Protein AF-W1V6K5-F1 (afdb_monomer)

Sequence (149 aa):
IYSTGGTLKAITEAGIPAKSVESLTDFPEMMDGRVKTLHPKVHGGILAIRDNAEHQQAMAEHGIEPIDLVVVNLYPFRETIAKPNVSLEEAIENIDIGGPTMVRSAAKNHAFVGIVVNPNHYDEIITMLKDQGELTKEYRFGLAKEALR

Solvent-accessible surface area (backbone atoms only — not comparable to full-atom values): 8595 Å² total; per-residue (Å²): 99,72,32,55,72,71,62,34,48,56,42,44,75,71,71,42,83,65,42,51,42,41,78,69,60,79,46,79,76,44,80,93,54,67,54,60,63,75,40,65,48,52,51,46,14,32,54,53,50,84,90,36,66,70,44,48,49,54,27,62,77,68,73,34,58,82,43,56,70,47,80,54,70,76,76,62,51,72,59,54,67,64,42,87,90,63,47,73,65,60,48,58,74,57,61,74,57,45,59,59,51,50,49,52,40,20,33,73,26,17,89,69,11,35,32,42,59,54,78,86,49,49,69,59,50,54,48,36,38,72,77,68,69,45,79,53,61,69,55,18,44,53,34,21,55,60,69,72,110

Organism: NCBI:txid1403949

Radius of gyration: 16.53 Å; Cα contacts (8 Å, |Δi|>4): 189; chains: 1; bounding box: 45×32×48 Å

Nearest PDB structures (foldseek):
  7mgq-assembly2_C  TM=9.816E-01  e=3.456E-16  Cryptococcus neoformans
  7mgq-assembly1_B  TM=9.740E-01  e=2.561E-16  Cryptococcus neoformans
  5uy8-assembly1_B  TM=9.676E-01  e=6.295E-16  Homo sapiens
  7mgq-assembly1_A  TM=9.756E-01  e=1.373E-15  Cryptococcus neoformans
  1pl0-assembly2_C  TM=9.595E-01  e=6.147E-15  Homo sapiens

Secondary structure (DSSP, 8-state):
-EE-HHHHHHHHHTT---EEHHHHHT----TTTTTTT-SHHHHHHHH--TT-HHHHHHHHHTTPPP--EEE-PPP-HHHHHHSTT--HHHHHHT--SHHHHHHHHHHHTTTT-EEE--GGGHHHHHHHHHHHSS--HHHHHHHHHHHT-

Foldseek 3Di:
DEDDDPVQVVCVVVVHDYHYLCVQQVHDQDPPNQCSQVGCLNLLLQQQDPPDPVSVVVCVVVVRHHAAEAEAAQDPLVVQVVDPPQDPVNSVVSDHDNRLVNLLSNLVRLQRHAYHHDCVCVVVQVVCCVPPVHDDSVVSNVRSVVSVD

Structure (mmCIF, N/CA/C/O backbone):
data_AF-W1V6K5-F1
#
_entry.id   AF-W1V6K5-F1
#
loop_
_atom_site.group_PDB
_atom_site.id
_atom_site.type_symbol
_atom_site.label_atom_id
_atom_site.label_alt_id
_atom_site.label_comp_id
_atom_site.label_asym_id
_atom_site.label_entity_id
_atom_site.label_seq_id
_atom_site.pdbx_PDB_ins_code
_atom_site.Cartn_x
_atom_site.Cartn_y
_atom_site.Cartn_z
_atom_site.occupancy
_atom_site.B_iso_or_equiv
_atom_site.auth_seq_id
_atom_site.auth_comp_id
_atom_site.auth_asym_id
_atom_site.auth_atom_id
_atom_site.pdbx_PDB_model_num
ATOM 1 N N . ILE A 1 1 ? -8.179 8.846 -2.160 1.00 95.12 1 ILE A N 1
ATOM 2 C CA . ILE A 1 1 ? -7.276 7.939 -2.909 1.00 95.12 1 ILE A CA 1
ATOM 3 C C . ILE A 1 1 ? -5.886 8.554 -2.918 1.00 95.12 1 ILE A C 1
ATOM 5 O O . ILE A 1 1 ? -5.771 9.721 -3.283 1.00 95.12 1 ILE A O 1
ATOM 9 N N . TYR A 1 2 ? -4.867 7.792 -2.520 1.00 96.62 2 TYR A N 1
ATOM 10 C CA . TYR A 1 2 ? -3.459 8.170 -2.661 1.00 96.62 2 TYR A CA 1
ATOM 11 C C . TYR A 1 2 ? -2.804 7.265 -3.704 1.00 96.62 2 TYR A C 1
ATOM 13 O O . TYR A 1 2 ? -3.045 6.059 -3.706 1.00 96.62 2 TYR A O 1
ATOM 21 N N . SER A 1 3 ? -2.026 7.837 -4.621 1.00 94.81 3 SER A N 1
ATOM 22 C CA . SER A 1 3 ? -1.394 7.084 -5.708 1.00 94.81 3 SER A CA 1
ATOM 23 C C . SER A 1 3 ? -0.078 7.725 -6.162 1.00 94.81 3 SER A C 1
ATOM 25 O O . SER A 1 3 ? 0.315 8.781 -5.666 1.00 94.81 3 SER A O 1
ATOM 27 N N . THR A 1 4 ? 0.630 7.082 -7.091 1.00 90.81 4 THR A N 1
ATOM 28 C CA . THR A 1 4 ? 1.916 7.566 -7.626 1.00 90.81 4 THR A CA 1
ATOM 29 C C . THR A 1 4 ? 1.955 7.493 -9.147 1.00 90.81 4 THR A C 1
ATOM 31 O O . THR A 1 4 ? 1.232 6.696 -9.751 1.00 90.81 4 THR A O 1
ATOM 34 N N . GLY A 1 5 ? 2.822 8.308 -9.757 1.00 87.62 5 GLY A N 1
ATOM 35 C CA . GLY A 1 5 ? 3.205 8.214 -11.167 1.00 87.62 5 GLY A CA 1
ATOM 36 C C . GLY A 1 5 ? 2.028 8.075 -12.139 1.00 87.62 5 GLY A C 1
ATOM 37 O O . GLY A 1 5 ? 1.044 8.812 -12.066 1.00 87.62 5 GLY A O 1
ATOM 38 N N . GLY A 1 6 ? 2.135 7.104 -13.051 1.00 90.56 6 GLY A N 1
ATOM 39 C CA . GLY A 1 6 ? 1.129 6.851 -14.088 1.00 90.56 6 GLY A CA 1
ATOM 40 C C . GLY A 1 6 ? -0.260 6.507 -13.544 1.00 90.56 6 GLY A C 1
ATOM 41 O O . GLY A 1 6 ? -1.255 6.925 -14.131 1.00 90.56 6 GLY A O 1
ATOM 42 N N . THR A 1 7 ? -0.348 5.822 -12.400 1.00 93.25 7 THR A N 1
ATOM 43 C CA . THR A 1 7 ? -1.636 5.476 -11.780 1.00 93.25 7 THR A CA 1
ATOM 44 C C . THR A 1 7 ? -2.357 6.719 -11.266 1.00 93.25 7 THR A C 1
ATOM 46 O O . THR A 1 7 ? -3.549 6.878 -11.519 1.00 93.25 7 THR A O 1
ATOM 49 N N . LEU A 1 8 ? -1.642 7.636 -10.602 1.00 95.25 8 LEU A N 1
ATOM 50 C CA . LEU A 1 8 ? -2.217 8.914 -10.170 1.00 95.25 8 LEU A CA 1
ATOM 51 C C . LEU A 1 8 ? -2.760 9.693 -11.369 1.00 95.25 8 LEU A C 1
ATOM 53 O O . LEU A 1 8 ? -3.909 10.129 -11.343 1.00 95.25 8 LEU A O 1
ATOM 57 N N . LYS A 1 9 ? -1.950 9.803 -12.429 1.00 96.44 9 LYS A N 1
ATOM 58 C CA . LYS A 1 9 ? -2.328 10.483 -13.668 1.00 96.44 9 LYS A CA 1
ATOM 59 C C . LYS A 1 9 ? -3.615 9.894 -14.251 1.00 96.44 9 LYS A C 1
ATOM 61 O O . LYS A 1 9 ? -4.580 10.636 -14.410 1.00 96.44 9 LYS A O 1
ATOM 66 N N . ALA A 1 10 ? -3.667 8.577 -14.457 1.00 96.88 10 ALA A N 1
ATOM 67 C CA . ALA A 1 10 ? -4.833 7.895 -15.018 1.00 96.88 10 ALA A CA 1
ATOM 68 C C . ALA A 1 10 ? -6.119 8.136 -14.202 1.00 96.88 10 ALA A C 1
ATOM 70 O O . ALA A 1 10 ? -7.178 8.380 -14.776 1.00 96.88 10 ALA A O 1
ATOM 71 N N . ILE A 1 11 ? -6.031 8.119 -12.866 1.00 97.12 11 ILE A N 1
ATOM 72 C CA . ILE A 1 11 ? -7.181 8.378 -11.984 1.00 97.12 11 ILE A CA 1
ATOM 73 C C . ILE A 1 11 ? -7.648 9.836 -12.111 1.00 97.12 11 ILE A C 1
ATOM 75 O O . ILE A 1 11 ? -8.842 10.095 -12.262 1.00 97.12 11 ILE A O 1
ATOM 79 N N . THR A 1 12 ? -6.718 10.794 -12.087 1.00 97.12 12 THR A N 1
ATOM 80 C CA . THR A 1 12 ? -7.058 12.223 -12.188 1.00 97.12 12 THR A CA 1
ATOM 81 C C . THR A 1 12 ? -7.577 12.624 -13.570 1.00 97.12 12 THR A C 1
ATOM 83 O O . THR A 1 12 ? -8.508 13.421 -13.653 1.00 97.12 12 THR A O 1
ATOM 86 N N . GLU A 1 13 ? -7.046 12.044 -14.653 1.00 97.81 13 GLU A N 1
ATOM 87 C CA . GLU A 1 13 ? -7.525 12.262 -16.028 1.00 97.81 13 GLU A CA 1
ATOM 88 C C . GLU A 1 13 ? -8.946 11.724 -16.234 1.00 97.81 13 GLU A C 1
ATOM 90 O O . GLU A 1 13 ? -9.712 12.286 -17.014 1.00 97.81 13 GLU A O 1
ATOM 95 N N . ALA A 1 14 ? -9.337 10.694 -15.478 1.00 97.94 14 ALA A N 1
ATOM 96 C CA . ALA A 1 14 ? -10.713 10.208 -15.416 1.00 97.94 14 ALA A CA 1
ATOM 97 C C . ALA A 1 14 ? -11.651 11.109 -14.579 1.00 97.94 14 ALA A C 1
ATOM 99 O O . ALA A 1 14 ? -12.820 10.774 -14.395 1.00 97.94 14 ALA A O 1
ATOM 100 N N . GLY A 1 15 ? -11.164 12.238 -14.049 1.00 97.69 15 GLY A N 1
ATOM 101 C CA . GLY A 1 15 ? -11.941 13.177 -13.234 1.00 97.69 15 GLY A CA 1
ATOM 102 C C . GLY A 1 15 ? -12.159 12.730 -11.786 1.00 97.69 15 GLY A C 1
ATOM 103 O O . GLY A 1 15 ? -12.976 13.321 -11.080 1.00 97.69 15 GLY A O 1
ATOM 104 N N . ILE A 1 16 ? -11.447 11.698 -11.322 1.00 97.75 16 ILE A N 1
ATOM 105 C CA . ILE A 1 16 ? -11.581 11.173 -9.961 1.00 97.75 16 ILE A CA 1
ATOM 106 C C . ILE A 1 16 ? -10.577 11.884 -9.038 1.00 97.75 16 ILE A C 1
ATOM 108 O O . ILE A 1 16 ? -9.377 11.895 -9.331 1.00 97.75 16 ILE A O 1
ATOM 112 N N . PRO A 1 17 ? -11.014 12.439 -7.889 1.00 97.12 17 PRO A N 1
ATOM 113 C CA . PRO A 1 17 ? -10.106 13.059 -6.931 1.00 97.12 17 PRO A CA 1
ATOM 114 C C . PRO A 1 17 ? -9.094 12.056 -6.361 1.00 97.12 17 PRO A C 1
ATOM 116 O O . PRO A 1 17 ? -9.442 11.114 -5.641 1.00 97.12 17 PRO A O 1
ATOM 119 N N . ALA A 1 18 ? -7.816 12.297 -6.632 1.00 97.25 18 ALA A N 1
ATOM 120 C CA . ALA A 1 18 ? -6.705 11.546 -6.068 1.00 97.25 18 ALA A CA 1
ATOM 121 C C . ALA A 1 18 ? -5.560 12.486 -5.691 1.00 97.25 18 ALA A C 1
ATOM 123 O O . ALA A 1 18 ? -5.393 13.559 -6.266 1.00 97.25 18 ALA A O 1
ATOM 124 N N . LYS A 1 19 ? -4.785 12.072 -4.692 1.00 96.38 19 LYS A N 1
ATOM 125 C CA . LYS A 1 19 ? -3.631 12.803 -4.171 1.00 96.38 19 LYS A CA 1
ATOM 126 C C . LYS A 1 19 ? -2.354 12.000 -4.412 1.00 96.38 19 LYS A C 1
ATOM 128 O O . LYS A 1 19 ? -2.398 10.768 -4.469 1.00 96.38 19 LYS A O 1
ATOM 133 N N . SER A 1 20 ? -1.215 12.679 -4.527 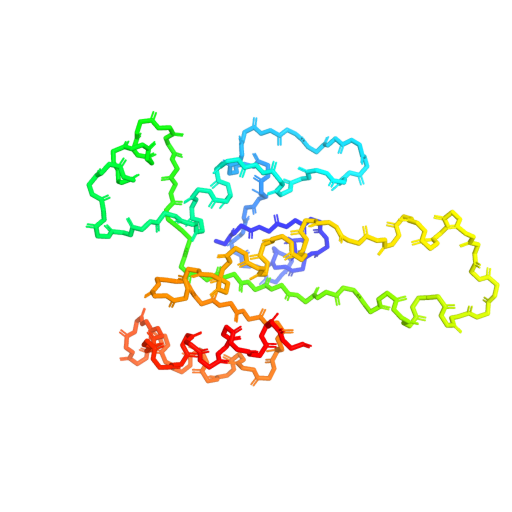1.00 94.06 20 SER A N 1
ATOM 134 C CA . SER A 1 20 ? 0.080 11.997 -4.591 1.00 94.06 20 SER A CA 1
ATOM 135 C C . SER A 1 20 ? 0.433 11.379 -3.240 1.00 94.06 20 SER A C 1
ATOM 137 O O . SER A 1 20 ? 0.068 11.914 -2.191 1.00 94.06 20 SER A O 1
ATOM 139 N N . VAL A 1 21 ? 1.171 10.267 -3.243 1.00 93.44 21 VAL A N 1
ATOM 140 C CA . VAL A 1 21 ? 1.750 9.718 -2.003 1.00 93.44 21 VAL A CA 1
ATOM 141 C C . VAL A 1 21 ? 2.688 10.724 -1.333 1.00 93.44 21 VAL A C 1
ATOM 143 O O . VAL A 1 21 ? 2.722 10.766 -0.113 1.00 93.44 21 VAL A O 1
ATOM 146 N N . GLU A 1 22 ? 3.362 11.597 -2.083 1.00 92.19 22 GLU A N 1
ATOM 147 C CA . GLU A 1 22 ? 4.187 12.671 -1.505 1.00 92.19 22 GLU A CA 1
ATOM 148 C C . GLU A 1 22 ? 3.382 13.584 -0.570 1.00 92.19 22 GLU A C 1
ATOM 150 O O . GLU A 1 22 ? 3.862 13.959 0.493 1.00 92.19 22 GLU A O 1
ATOM 155 N N . SER A 1 23 ? 2.125 13.889 -0.918 1.00 92.88 23 SER A N 1
ATOM 156 C CA . SER A 1 23 ? 1.237 14.680 -0.050 1.00 92.88 23 SER A CA 1
ATOM 157 C C . SER A 1 23 ? 0.758 13.927 1.196 1.00 92.88 23 SER A C 1
ATOM 159 O O . SER A 1 23 ? 0.275 14.546 2.137 1.00 92.88 23 SER A O 1
ATOM 161 N N . LEU A 1 24 ? 0.862 12.594 1.200 1.00 93.62 24 LEU A N 1
ATOM 162 C CA . LEU A 1 24 ? 0.629 11.776 2.388 1.00 93.62 24 LEU A CA 1
ATOM 163 C C . LEU A 1 24 ? 1.888 11.736 3.258 1.00 93.62 24 LEU A C 1
ATOM 165 O O . LEU A 1 24 ? 1.793 11.787 4.481 1.00 93.62 24 LEU A O 1
ATOM 169 N N . THR A 1 25 ? 3.064 11.605 2.644 1.00 93.06 25 THR A N 1
ATOM 170 C CA . THR A 1 25 ? 4.337 11.417 3.349 1.00 93.06 25 THR A CA 1
ATOM 171 C C . THR A 1 25 ? 4.965 12.721 3.830 1.00 93.06 25 THR A C 1
ATOM 173 O O . THR A 1 25 ? 5.743 12.670 4.778 1.00 93.06 25 THR A O 1
ATOM 176 N N . ASP A 1 26 ? 4.619 13.857 3.217 1.00 91.31 26 ASP A N 1
ATOM 177 C CA . ASP A 1 26 ? 5.360 15.127 3.279 1.00 91.31 26 ASP A CA 1
ATOM 178 C C . ASP A 1 26 ? 6.836 14.967 2.880 1.00 91.31 26 ASP A C 1
ATOM 180 O O . ASP A 1 26 ? 7.715 15.693 3.348 1.00 91.31 26 ASP A O 1
ATOM 184 N N . PHE A 1 27 ? 7.120 13.984 2.023 1.00 89.94 27 PHE A N 1
ATOM 185 C CA . PHE A 1 27 ? 8.471 13.633 1.613 1.00 89.94 27 PHE A CA 1
ATOM 186 C C . PHE A 1 27 ? 8.547 13.547 0.083 1.00 89.94 27 PHE A C 1
ATOM 188 O O . PHE A 1 27 ? 7.741 12.820 -0.508 1.00 89.94 27 PHE A O 1
ATOM 195 N N . PRO A 1 28 ? 9.477 14.279 -0.561 1.00 86.56 28 PRO A N 1
ATOM 196 C CA . PRO A 1 28 ? 9.553 14.343 -2.016 1.00 86.56 28 PRO A CA 1
ATOM 197 C C . PRO A 1 28 ? 10.041 13.023 -2.614 1.00 86.56 28 PRO A C 1
ATOM 199 O O . PRO A 1 28 ? 10.763 12.251 -1.976 1.00 86.56 28 PRO A O 1
ATOM 202 N N . GLU A 1 29 ? 9.702 12.785 -3.876 1.00 82.50 29 GLU A N 1
ATOM 203 C CA . GLU A 1 29 ? 10.311 11.723 -4.661 1.00 82.50 29 GLU A CA 1
ATOM 204 C C . GLU A 1 29 ? 11.839 11.907 -4.741 1.00 82.50 29 GLU A C 1
ATOM 206 O O . GLU A 1 29 ? 12.354 12.992 -5.017 1.00 82.50 29 GLU A O 1
ATOM 211 N N . MET A 1 30 ? 12.585 10.830 -4.478 1.00 85.56 30 MET A N 1
ATOM 212 C CA . MET A 1 30 ? 14.049 10.816 -4.521 1.00 85.56 30 MET A CA 1
ATOM 213 C C . MET A 1 30 ? 14.570 9.479 -5.054 1.00 85.56 30 MET A C 1
ATOM 215 O O . MET A 1 30 ? 13.856 8.472 -5.014 1.00 85.56 30 MET A O 1
ATOM 219 N N . MET A 1 31 ? 15.834 9.464 -5.493 1.00 90.44 31 MET A N 1
ATOM 220 C CA . MET A 1 31 ? 16.505 8.276 -6.047 1.00 90.44 31 MET A CA 1
ATOM 221 C C . MET A 1 31 ? 15.690 7.648 -7.184 1.00 90.44 31 MET A C 1
ATOM 223 O O . MET A 1 31 ? 15.386 6.458 -7.142 1.00 90.44 31 MET A O 1
ATOM 227 N N . ASP A 1 32 ? 15.251 8.479 -8.133 1.00 84.69 32 ASP A N 1
ATOM 228 C CA . ASP A 1 32 ? 14.459 8.069 -9.301 1.00 84.69 32 ASP A CA 1
ATOM 229 C C . ASP A 1 32 ? 13.203 7.252 -8.936 1.00 84.69 32 ASP A C 1
ATOM 231 O O . ASP A 1 32 ? 12.830 6.286 -9.598 1.00 84.69 32 ASP A O 1
ATOM 235 N N . GLY A 1 33 ? 12.564 7.608 -7.816 1.00 83.50 33 GLY A N 1
ATOM 236 C CA . GLY A 1 33 ? 11.321 6.983 -7.361 1.00 83.50 33 GLY A CA 1
ATOM 237 C C . GLY A 1 33 ? 11.486 5.674 -6.593 1.00 83.50 33 GLY A C 1
ATOM 238 O O . GLY A 1 33 ? 10.483 5.088 -6.173 1.00 83.50 33 GLY A O 1
ATOM 239 N N . ARG A 1 34 ? 12.723 5.228 -6.335 1.00 87.75 34 ARG A N 1
ATOM 240 C CA . ARG A 1 34 ? 13.025 3.949 -5.663 1.00 87.75 34 ARG A CA 1
ATOM 241 C C . ARG A 1 34 ? 12.491 3.845 -4.232 1.00 87.75 34 ARG A C 1
ATOM 243 O O . ARG A 1 34 ? 12.256 2.741 -3.749 1.00 87.75 34 ARG A O 1
ATOM 250 N N . VAL A 1 35 ? 12.289 4.972 -3.547 1.00 88.00 35 VAL A N 1
ATOM 251 C CA . VAL A 1 35 ? 11.895 5.003 -2.121 1.00 88.00 35 VAL A CA 1
ATOM 252 C C . VAL A 1 35 ? 10.576 5.734 -1.848 1.00 88.00 35 VAL A C 1
ATOM 254 O O . VAL A 1 35 ? 10.252 6.016 -0.700 1.00 88.00 35 VAL A O 1
ATOM 257 N N . LYS A 1 36 ? 9.766 5.991 -2.881 1.00 86.62 36 LYS A N 1
ATOM 258 C CA . LYS A 1 36 ? 8.551 6.824 -2.781 1.00 86.62 36 LYS A CA 1
ATOM 259 C C . LYS A 1 36 ? 7.488 6.328 -1.789 1.00 86.62 36 LYS A C 1
ATOM 261 O O . LYS A 1 36 ? 6.792 7.137 -1.186 1.00 86.62 36 LYS A O 1
ATOM 266 N N . THR A 1 37 ? 7.338 5.012 -1.613 1.00 92.12 37 THR A N 1
ATOM 267 C CA . THR A 1 37 ? 6.329 4.426 -0.705 1.00 92.12 37 THR A CA 1
ATOM 268 C C . THR A 1 37 ? 6.921 3.836 0.572 1.00 92.12 37 THR A C 1
ATOM 270 O O . THR A 1 37 ? 6.168 3.417 1.448 1.00 92.12 37 THR A O 1
ATOM 273 N N . LEU A 1 38 ? 8.251 3.805 0.704 1.00 95.00 38 LEU A N 1
ATOM 274 C CA . LEU A 1 38 ? 8.959 3.208 1.841 1.00 95.00 38 LEU A CA 1
ATOM 275 C C . LEU A 1 38 ? 9.005 4.185 3.024 1.00 95.00 38 LEU A C 1
ATOM 277 O O . LEU A 1 38 ? 10.070 4.593 3.478 1.00 95.00 38 LEU A O 1
ATOM 281 N N . HIS A 1 39 ? 7.827 4.582 3.507 1.00 96.69 39 HIS A N 1
ATOM 282 C CA . HIS A 1 39 ? 7.672 5.637 4.504 1.00 96.69 39 HIS A CA 1
ATOM 283 C C . HIS A 1 39 ? 6.780 5.200 5.681 1.00 96.69 39 HIS A C 1
ATOM 285 O O . HIS A 1 39 ? 5.765 4.529 5.450 1.00 96.69 39 HIS A O 1
ATOM 291 N N . PRO A 1 40 ? 7.070 5.617 6.934 1.00 96.81 40 PRO A N 1
ATOM 292 C CA . PRO A 1 40 ? 6.244 5.290 8.099 1.00 96.81 40 PRO A CA 1
ATOM 293 C C . PRO A 1 40 ? 4.786 5.734 7.982 1.00 96.81 40 PRO A C 1
ATOM 295 O O . PRO A 1 40 ? 3.906 5.008 8.419 1.00 96.81 40 PRO A O 1
ATOM 298 N N . LYS A 1 41 ? 4.493 6.870 7.338 1.00 97.12 41 LYS A N 1
ATOM 299 C CA . LYS A 1 41 ? 3.092 7.281 7.114 1.00 97.12 41 LYS A CA 1
ATOM 300 C C . LYS A 1 41 ? 2.314 6.325 6.198 1.00 97.12 41 LYS A C 1
ATOM 302 O O . LYS A 1 41 ? 1.114 6.169 6.371 1.00 97.12 41 LYS A O 1
ATOM 307 N N . VAL A 1 42 ? 2.989 5.639 5.270 1.00 97.50 42 VAL A N 1
ATOM 308 C CA . VAL A 1 42 ? 2.363 4.613 4.416 1.00 97.50 42 VAL A CA 1
ATOM 309 C C . VAL A 1 42 ? 2.256 3.298 5.185 1.00 97.50 42 VAL A C 1
ATOM 311 O O . VAL A 1 42 ? 1.168 2.766 5.387 1.00 97.50 42 VAL A O 1
ATOM 314 N N . HIS A 1 43 ? 3.384 2.771 5.665 1.00 98.31 43 HIS A N 1
ATOM 315 C CA . HIS A 1 43 ? 3.405 1.453 6.298 1.00 98.31 43 HIS A CA 1
ATOM 316 C C . HIS A 1 43 ? 2.762 1.437 7.685 1.00 98.31 43 HIS A C 1
ATOM 318 O O . HIS A 1 43 ? 2.175 0.426 8.044 1.00 98.31 43 HIS A O 1
ATOM 324 N N . GLY A 1 44 ? 2.808 2.532 8.439 1.00 98.06 44 GLY A N 1
ATOM 325 C CA . GLY A 1 44 ? 2.076 2.699 9.695 1.00 98.06 44 GLY A CA 1
ATOM 326 C C . GLY A 1 44 ? 0.566 2.723 9.469 1.00 98.06 44 GLY A C 1
ATOM 327 O O . GLY A 1 44 ? -0.156 2.035 10.185 1.00 98.06 44 GLY A O 1
ATOM 328 N N . GLY A 1 45 ? 0.101 3.400 8.413 1.00 98.25 45 GLY A N 1
ATOM 329 C CA . GLY A 1 45 ? -1.308 3.378 8.010 1.00 98.25 45 GLY A CA 1
ATOM 330 C C . GLY A 1 45 ? -1.797 1.979 7.626 1.00 98.25 45 GLY A C 1
ATOM 331 O O . GLY A 1 45 ? -2.939 1.622 7.907 1.00 98.25 45 GLY A O 1
ATOM 332 N N . ILE A 1 46 ? -0.917 1.160 7.036 1.00 98.69 46 ILE A N 1
ATOM 333 C CA . ILE A 1 46 ? -1.215 -0.228 6.654 1.00 98.69 46 ILE A CA 1
ATOM 334 C C . ILE A 1 46 ? -1.094 -1.203 7.834 1.00 98.69 46 ILE A C 1
ATOM 336 O O . ILE A 1 46 ? -1.910 -2.108 7.951 1.00 98.69 46 ILE A O 1
ATOM 340 N N . LEU A 1 47 ? -0.061 -1.091 8.674 1.00 98.69 47 LEU A N 1
ATOM 341 C CA . LEU A 1 47 ? 0.328 -2.122 9.651 1.00 98.69 47 LEU A CA 1
ATOM 342 C C . LEU A 1 47 ? -0.184 -1.876 11.068 1.00 98.69 47 LEU A C 1
ATOM 344 O O . LEU A 1 47 ? -0.010 -2.744 11.926 1.00 98.69 47 LEU A O 1
ATOM 348 N N . ALA A 1 48 ? -0.776 -0.717 11.346 1.00 98.38 48 ALA A N 1
ATOM 349 C CA . ALA A 1 48 ? -1.323 -0.463 12.664 1.00 98.38 48 ALA A CA 1
ATOM 350 C C . ALA A 1 48 ? -2.429 -1.469 13.014 1.00 98.38 48 ALA A C 1
ATOM 352 O O . ALA A 1 48 ? -3.353 -1.717 12.234 1.00 98.38 48 ALA A O 1
ATOM 353 N N . ILE A 1 49 ? -2.333 -2.047 14.212 1.00 98.19 49 ILE A N 1
ATOM 354 C CA . ILE A 1 49 ? -3.375 -2.900 14.773 1.00 98.19 49 ILE A CA 1
ATOM 355 C C . ILE A 1 49 ? -4.419 -1.959 15.363 1.00 98.19 49 ILE A C 1
ATOM 357 O O . ILE A 1 49 ? -4.126 -1.221 16.303 1.00 98.19 49 ILE A O 1
ATOM 361 N N . ARG A 1 50 ? -5.625 -1.952 14.790 1.00 95.31 50 ARG A N 1
ATOM 362 C CA . ARG A 1 50 ? -6.624 -0.921 15.111 1.00 95.31 50 ARG A CA 1
ATOM 363 C C . ARG A 1 50 ? -7.201 -1.044 16.517 1.00 95.31 50 ARG A C 1
ATOM 365 O O . ARG A 1 50 ? -7.542 -0.039 17.126 1.00 95.31 50 ARG A O 1
ATOM 372 N N . ASP A 1 51 ? -7.183 -2.259 17.052 1.00 96.50 51 ASP A N 1
ATOM 373 C CA . ASP A 1 51 ? -7.647 -2.569 18.406 1.00 96.50 51 ASP A CA 1
ATOM 374 C C . ASP A 1 51 ? -6.530 -2.456 19.467 1.00 96.50 51 ASP A C 1
ATOM 376 O O . ASP A 1 51 ? -6.747 -2.769 20.636 1.00 96.50 51 ASP A O 1
ATOM 380 N N . ASN A 1 52 ? -5.315 -2.033 19.085 1.00 98.25 52 ASN A N 1
ATOM 381 C CA . ASN A 1 52 ? -4.197 -1.826 20.007 1.00 98.25 52 ASN A CA 1
ATOM 382 C C . ASN A 1 52 ? -4.050 -0.331 20.344 1.00 98.25 52 ASN A C 1
ATOM 384 O O . ASN A 1 52 ? -3.718 0.478 19.476 1.00 98.25 52 ASN A O 1
ATOM 388 N N . ALA A 1 53 ? -4.246 0.020 21.618 1.00 98.31 53 ALA A N 1
ATOM 389 C CA . ALA A 1 53 ? -4.195 1.402 22.095 1.00 98.31 53 ALA A CA 1
ATOM 390 C C . ALA A 1 53 ? -2.834 2.090 21.869 1.00 98.31 53 ALA A C 1
ATOM 392 O O . ALA A 1 53 ? -2.808 3.260 21.498 1.00 98.31 53 ALA A O 1
ATOM 393 N N . GLU A 1 54 ? -1.716 1.375 22.021 1.00 98.44 54 GLU A N 1
ATOM 394 C CA . GLU A 1 54 ? -0.372 1.924 21.783 1.00 98.44 54 GLU A CA 1
ATOM 395 C C . GLU A 1 54 ? -0.165 2.257 20.300 1.00 98.44 54 GLU A C 1
ATOM 397 O O . GLU A 1 54 ? 0.393 3.299 19.962 1.00 98.44 54 GLU A O 1
ATOM 402 N N . HIS A 1 55 ? -0.674 1.412 19.396 1.00 98.50 55 HIS A N 1
ATOM 403 C CA . HIS A 1 55 ? -0.628 1.691 17.959 1.00 98.50 55 HIS A CA 1
ATOM 404 C C . HIS A 1 55 ? -1.500 2.897 17.594 1.00 98.50 55 HIS A C 1
ATOM 406 O O . HIS A 1 55 ? -1.057 3.748 16.827 1.00 98.50 55 HIS A O 1
ATOM 412 N N . GLN A 1 56 ? -2.717 2.989 18.144 1.00 98.25 56 GLN A N 1
ATOM 413 C CA . GLN A 1 56 ? -3.601 4.139 17.921 1.00 98.25 56 GLN A CA 1
ATOM 414 C C . GLN A 1 56 ? -2.964 5.444 18.412 1.00 98.25 56 GLN A C 1
ATOM 416 O O . GLN A 1 56 ? -3.005 6.453 17.708 1.00 98.25 56 GLN A O 1
ATOM 421 N N . GLN A 1 57 ? -2.324 5.412 19.583 1.00 98.38 57 GLN A N 1
ATOM 422 C CA . GLN A 1 57 ? -1.601 6.557 20.124 1.00 98.38 57 GLN A CA 1
ATOM 423 C C . GLN A 1 57 ? -0.440 6.968 19.212 1.00 98.38 57 GLN A C 1
ATOM 425 O O . GLN A 1 57 ? -0.372 8.127 18.809 1.00 98.38 57 GLN A O 1
ATOM 430 N N . ALA A 1 58 ? 0.421 6.027 18.815 1.00 98.25 58 ALA A N 1
ATOM 431 C CA . ALA A 1 58 ? 1.545 6.316 17.925 1.00 98.25 58 ALA A CA 1
ATOM 432 C C . ALA A 1 58 ? 1.085 6.874 16.564 1.00 98.25 58 ALA A C 1
ATOM 434 O O . ALA A 1 58 ? 1.706 7.786 16.020 1.00 98.25 58 ALA A O 1
ATOM 435 N N . MET A 1 59 ? -0.020 6.359 16.010 1.00 98.31 59 MET A N 1
ATOM 436 C CA . MET A 1 59 ? -0.601 6.905 14.782 1.00 98.31 59 MET A CA 1
ATOM 437 C C . MET A 1 59 ? -1.040 8.359 14.961 1.00 98.31 59 MET A C 1
ATOM 439 O O . MET A 1 59 ? -0.700 9.200 14.131 1.00 98.31 59 MET A O 1
ATOM 443 N N . ALA A 1 60 ? -1.758 8.662 16.045 1.00 97.94 60 ALA A N 1
ATOM 444 C CA . ALA A 1 60 ? -2.232 10.011 16.331 1.00 97.94 60 ALA A CA 1
ATOM 445 C C . ALA A 1 60 ? -1.071 10.995 16.558 1.00 97.94 60 ALA A C 1
ATOM 447 O O . ALA A 1 60 ? -1.063 12.076 15.971 1.00 97.94 60 ALA A O 1
ATOM 448 N N . GLU A 1 61 ? -0.067 10.606 17.349 1.00 98.19 61 GLU A N 1
ATOM 449 C CA . GLU A 1 61 ? 1.118 11.424 17.650 1.00 98.19 61 GLU A CA 1
ATOM 450 C C . GLU A 1 61 ? 1.928 11.782 16.397 1.00 98.19 61 GLU A C 1
ATOM 452 O O . GLU A 1 61 ? 2.486 12.876 16.305 1.00 98.19 61 GLU A O 1
ATOM 457 N N . HIS A 1 62 ? 1.971 10.882 15.414 1.00 97.31 62 HIS A N 1
ATOM 458 C CA . HIS A 1 62 ? 2.749 11.061 14.189 1.00 97.31 62 HIS A CA 1
ATOM 459 C C . HIS A 1 62 ? 1.912 11.447 12.960 1.00 97.31 62 HIS A C 1
ATOM 461 O O . HIS A 1 62 ? 2.446 11.486 11.848 1.00 97.31 62 HIS A O 1
ATOM 467 N N . GLY A 1 63 ? 0.619 11.745 13.137 1.00 96.62 63 GLY A N 1
ATOM 468 C CA . GLY A 1 63 ? -0.271 12.145 12.043 1.00 96.62 63 GLY A CA 1
ATOM 469 C C . GLY A 1 63 ? -0.402 11.073 10.956 1.00 96.62 63 GLY A C 1
ATOM 470 O O . GLY A 1 63 ? -0.353 11.381 9.765 1.00 96.62 63 GLY A O 1
ATOM 471 N N . ILE A 1 64 ? -0.495 9.808 11.363 1.00 97.81 64 ILE A N 1
ATOM 472 C CA . ILE A 1 64 ? -0.660 8.657 10.476 1.00 97.81 64 ILE A CA 1
ATOM 473 C C . ILE A 1 64 ? -2.149 8.324 10.397 1.00 97.81 64 ILE A C 1
ATOM 475 O O . ILE A 1 64 ? -2.775 8.001 11.404 1.00 97.81 64 ILE A O 1
ATOM 479 N N . GLU A 1 65 ? -2.707 8.357 9.191 1.00 96.50 65 GLU A N 1
ATOM 480 C CA . GLU A 1 65 ? -4.083 7.927 8.933 1.00 96.50 65 GLU A CA 1
ATOM 481 C C . GLU A 1 65 ? -4.138 6.426 8.591 1.00 96.50 65 GLU A C 1
ATOM 483 O O . GLU A 1 65 ? -3.200 5.896 7.982 1.00 96.50 65 GLU A O 1
ATOM 488 N N . PRO A 1 66 ? -5.215 5.711 8.964 1.00 97.56 66 PRO A N 1
ATOM 489 C CA . PRO A 1 66 ? -5.383 4.310 8.595 1.00 97.56 66 PRO A CA 1
ATOM 490 C C . PRO A 1 66 ? -5.582 4.146 7.083 1.00 97.56 66 PRO A C 1
ATOM 492 O O . PRO A 1 66 ? -6.228 4.960 6.425 1.00 97.56 66 PRO A O 1
ATOM 495 N N . ILE A 1 67 ? -5.064 3.045 6.538 1.00 98.25 67 ILE A N 1
ATOM 496 C CA . ILE A 1 67 ? -5.293 2.622 5.154 1.00 98.25 67 ILE A CA 1
ATOM 497 C C . ILE A 1 67 ? -6.139 1.348 5.180 1.00 98.25 67 ILE A C 1
ATOM 499 O O . ILE A 1 67 ? -5.728 0.338 5.745 1.00 98.25 67 ILE A O 1
ATOM 503 N N . ASP A 1 68 ? -7.327 1.395 4.575 1.00 97.69 68 ASP A N 1
ATOM 504 C CA . ASP A 1 68 ? -8.276 0.268 4.524 1.00 97.69 68 ASP A CA 1
ATOM 505 C C . ASP A 1 68 ? -8.064 -0.662 3.330 1.00 97.69 68 ASP A C 1
ATOM 507 O O . ASP A 1 68 ? -8.374 -1.852 3.395 1.00 97.69 68 ASP A O 1
ATOM 511 N N . LE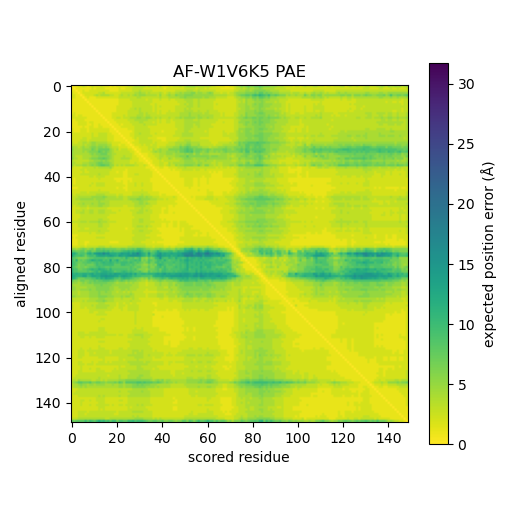U A 1 69 ? -7.551 -0.122 2.225 1.00 98.19 69 LEU A N 1
ATOM 512 C CA . LEU A 1 69 ? -7.426 -0.835 0.962 1.00 98.19 69 LEU A CA 1
ATOM 513 C C . LEU A 1 69 ? -6.111 -0.467 0.277 1.00 98.19 69 LEU A C 1
ATOM 515 O O . LEU A 1 69 ? -5.814 0.708 0.056 1.00 98.19 69 LEU A O 1
ATOM 519 N N . VAL A 1 70 ? -5.349 -1.489 -0.094 1.00 98.25 70 VAL A N 1
ATOM 520 C CA . VAL A 1 70 ? -4.130 -1.384 -0.894 1.00 98.25 70 VAL A CA 1
ATOM 521 C C . VAL A 1 70 ? -4.378 -2.107 -2.211 1.00 98.25 70 VAL A C 1
ATOM 523 O O . VAL A 1 70 ? -4.692 -3.293 -2.218 1.00 98.25 70 VAL A O 1
ATOM 526 N N . VAL A 1 71 ? -4.239 -1.395 -3.327 1.00 97.69 71 VAL A N 1
ATOM 527 C CA . VAL A 1 71 ? -4.408 -1.941 -4.680 1.00 97.69 71 VAL A CA 1
ATOM 528 C C . VAL A 1 71 ? -3.080 -1.802 -5.410 1.00 97.69 71 VAL A C 1
ATOM 530 O O . VAL A 1 71 ? -2.647 -0.685 -5.696 1.00 97.69 71 VAL A O 1
ATOM 533 N N . VAL A 1 72 ? -2.396 -2.923 -5.640 1.00 93.81 72 VAL A N 1
ATOM 534 C CA . VAL A 1 72 ? -1.038 -2.957 -6.198 1.00 93.81 72 VAL A CA 1
ATOM 535 C C . VAL A 1 72 ? -0.894 -4.164 -7.110 1.00 93.81 72 VAL A C 1
ATOM 537 O O . VAL A 1 72 ? -0.969 -5.298 -6.654 1.00 93.81 72 VAL A O 1
ATOM 540 N N . ASN A 1 73 ? -0.589 -3.925 -8.381 1.00 84.94 73 ASN A N 1
ATOM 541 C CA . ASN A 1 73 ? -0.173 -4.964 -9.316 1.00 84.94 73 ASN A CA 1
ATOM 542 C C . ASN A 1 73 ? 1.341 -4.870 -9.488 1.00 84.94 73 ASN A C 1
ATOM 544 O O . ASN A 1 73 ? 1.862 -3.800 -9.805 1.00 84.94 73 ASN A O 1
ATOM 548 N N . LEU A 1 74 ? 2.047 -5.976 -9.258 1.00 78.81 74 LEU A N 1
ATOM 549 C CA . LEU A 1 74 ? 3.494 -6.013 -9.439 1.00 78.81 74 LEU A CA 1
ATOM 550 C C . LEU A 1 74 ? 3.825 -6.060 -10.927 1.00 78.81 74 LEU A C 1
ATOM 552 O O . LEU A 1 74 ? 3.174 -6.770 -11.696 1.00 78.81 74 LEU A O 1
ATOM 556 N N . TYR A 1 75 ? 4.851 -5.309 -11.326 1.00 69.56 75 TYR A N 1
ATOM 557 C CA . TYR A 1 75 ? 5.364 -5.389 -12.686 1.00 69.56 75 TYR A CA 1
ATOM 558 C C . TYR A 1 75 ? 5.856 -6.819 -12.950 1.00 69.56 75 TYR A C 1
ATOM 560 O O . TYR A 1 75 ? 6.509 -7.402 -12.075 1.00 69.56 75 TYR A O 1
ATOM 568 N N . PRO A 1 76 ? 5.568 -7.414 -14.119 1.00 73.12 76 PRO A N 1
ATOM 569 C CA . PRO A 1 76 ? 5.973 -8.778 -14.401 1.00 73.12 76 PRO A CA 1
ATOM 570 C C . PRO A 1 76 ? 7.474 -8.812 -14.702 1.00 73.12 76 PRO A C 1
ATOM 572 O O . PRO A 1 76 ? 7.904 -8.901 -15.847 1.00 73.12 76 PRO A O 1
ATOM 575 N N . PHE A 1 77 ? 8.298 -8.766 -13.654 1.00 83.75 77 PHE A N 1
ATOM 576 C CA . PHE A 1 77 ? 9.757 -8.775 -13.756 1.00 83.75 77 PHE A CA 1
ATOM 577 C C . PHE A 1 77 ? 10.267 -9.938 -14.619 1.00 83.75 77 PHE A C 1
ATOM 579 O O . PHE A 1 77 ? 11.165 -9.772 -15.442 1.00 83.75 77 PHE A O 1
ATOM 586 N N . ARG A 1 78 ? 9.625 -11.107 -14.488 1.00 79.81 78 ARG A N 1
ATOM 587 C CA . ARG A 1 78 ? 9.904 -12.292 -15.306 1.00 79.81 78 ARG A CA 1
ATOM 588 C C . ARG A 1 78 ? 9.688 -12.043 -16.800 1.00 79.81 78 ARG A C 1
ATOM 590 O O . ARG A 1 78 ? 10.458 -12.554 -17.604 1.00 79.81 78 ARG A O 1
ATOM 597 N N . GLU A 1 79 ? 8.657 -11.291 -17.169 1.00 83.19 79 GLU A N 1
ATOM 598 C CA . GLU A 1 79 ? 8.402 -10.922 -18.564 1.00 83.19 79 GLU A CA 1
ATOM 599 C C . GLU A 1 79 ? 9.415 -9.889 -19.047 1.00 83.19 79 GLU A C 1
ATOM 601 O O . GLU A 1 79 ? 9.879 -9.996 -20.178 1.00 83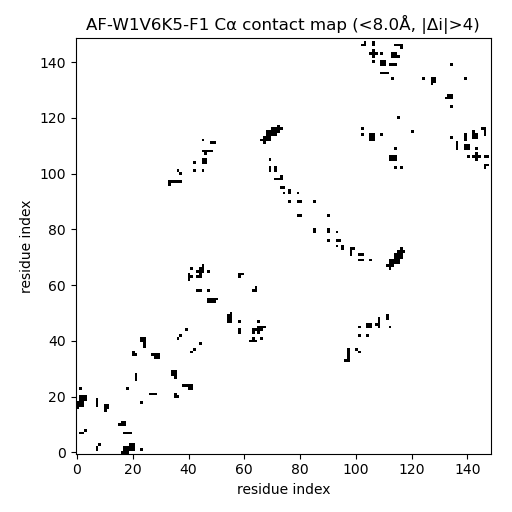.19 79 GLU A O 1
ATOM 606 N N . THR A 1 80 ? 9.814 -8.938 -18.193 1.00 81.56 80 THR A N 1
ATOM 607 C CA . THR A 1 80 ? 10.869 -7.965 -18.508 1.00 81.56 80 THR A CA 1
ATOM 608 C C . THR A 1 80 ? 12.148 -8.674 -18.918 1.00 81.56 80 THR A C 1
ATOM 610 O O . THR A 1 80 ? 12.596 -8.495 -20.041 1.00 81.56 80 THR A O 1
ATOM 613 N N . ILE A 1 81 ? 12.692 -9.544 -18.067 1.00 86.50 81 ILE A N 1
ATOM 614 C CA . ILE A 1 81 ? 13.964 -10.230 -18.346 1.00 86.50 81 ILE A CA 1
ATOM 615 C C . ILE A 1 81 ? 13.861 -11.295 -19.449 1.00 86.50 81 ILE A C 1
ATOM 617 O O . ILE A 1 81 ? 14.882 -11.776 -19.932 1.00 86.50 81 ILE A O 1
ATOM 621 N N . ALA A 1 82 ? 12.644 -11.688 -19.838 1.00 87.75 82 ALA A N 1
ATOM 622 C CA . ALA A 1 82 ? 12.414 -12.605 -20.951 1.00 87.75 82 ALA A CA 1
ATOM 623 C C . ALA A 1 82 ? 12.430 -11.901 -22.319 1.00 87.75 82 ALA A C 1
ATOM 625 O O . ALA A 1 82 ? 12.507 -12.580 -23.347 1.00 87.75 82 ALA A O 1
ATOM 626 N N . LYS A 1 83 ? 12.349 -10.562 -22.361 1.00 86.06 83 LYS A N 1
ATOM 627 C CA . LYS A 1 83 ? 12.456 -9.804 -23.612 1.00 86.06 83 LYS A CA 1
ATOM 628 C C . LYS A 1 83 ? 13.869 -9.950 -24.197 1.00 86.06 83 LYS A C 1
ATOM 630 O O . LYS A 1 83 ? 14.853 -9.927 -23.454 1.00 86.06 83 LYS A O 1
ATOM 635 N N . PRO A 1 84 ? 14.003 -10.072 -25.528 1.00 87.25 84 PRO A N 1
ATOM 636 C CA . PRO A 1 84 ? 15.314 -10.100 -26.160 1.00 87.25 84 PRO A CA 1
ATOM 637 C C . PRO A 1 84 ? 16.057 -8.778 -25.917 1.00 87.25 84 PRO A C 1
ATOM 639 O O . PRO A 1 84 ? 15.464 -7.707 -26.021 1.00 87.25 84 PRO A O 1
ATOM 642 N N . ASN A 1 85 ? 17.366 -8.867 -25.664 1.00 90.06 85 ASN A N 1
ATOM 643 C CA . ASN A 1 85 ? 18.293 -7.737 -25.498 1.00 90.06 85 ASN A CA 1
ATOM 644 C C . ASN A 1 85 ? 18.091 -6.847 -24.258 1.00 90.06 85 ASN A C 1
ATOM 646 O O . ASN A 1 85 ? 18.580 -5.720 -24.253 1.00 90.06 85 ASN A O 1
ATOM 650 N N . VAL A 1 86 ? 17.431 -7.332 -23.204 1.00 90.44 86 VAL A N 1
ATOM 651 C CA . VAL A 1 86 ? 17.394 -6.605 -21.923 1.00 90.44 86 VAL A CA 1
ATOM 652 C C . VAL A 1 86 ? 18.771 -6.628 -21.271 1.00 90.44 86 VAL A C 1
ATOM 654 O O . VAL A 1 86 ? 19.373 -7.693 -21.105 1.00 90.44 86 VAL A O 1
ATOM 657 N N . SER A 1 87 ? 19.283 -5.446 -20.924 1.00 91.81 87 SER A N 1
ATOM 658 C CA . SER A 1 87 ? 20.567 -5.323 -20.234 1.00 91.81 87 SER A CA 1
ATOM 659 C C . SER A 1 87 ? 20.433 -5.692 -18.754 1.00 91.81 87 SER A C 1
ATOM 661 O O . SER A 1 87 ? 19.337 -5.705 -18.188 1.00 91.81 87 SER A O 1
ATOM 663 N N . LEU A 1 88 ? 21.558 -5.988 -18.100 1.00 90.81 88 LEU A N 1
ATOM 664 C CA . LEU A 1 88 ? 21.562 -6.241 -16.659 1.00 90.81 88 LEU A CA 1
ATOM 665 C C . LEU A 1 88 ? 21.093 -5.004 -15.881 1.00 90.81 88 LEU A C 1
ATOM 667 O O . LEU A 1 88 ? 20.355 -5.133 -14.910 1.00 90.81 88 LEU A O 1
ATOM 671 N N . GLU A 1 89 ? 21.497 -3.816 -16.321 1.00 90.50 89 GLU A N 1
ATOM 672 C CA . GLU A 1 89 ? 21.105 -2.537 -15.731 1.00 90.50 89 GLU A CA 1
ATOM 673 C C . GLU A 1 89 ? 19.593 -2.330 -15.850 1.00 90.50 89 GLU A C 1
ATOM 675 O O . GLU A 1 89 ? 18.937 -2.054 -14.850 1.00 90.50 89 GLU A O 1
ATOM 680 N N . GLU A 1 90 ? 19.018 -2.558 -17.036 1.00 86.31 90 GLU A N 1
ATOM 681 C CA . GLU A 1 90 ? 17.568 -2.478 -17.238 1.00 86.31 90 GLU A CA 1
ATOM 682 C C . GLU A 1 90 ? 16.825 -3.492 -16.360 1.00 86.31 90 GLU A C 1
ATOM 684 O O . GLU A 1 90 ? 15.806 -3.157 -15.753 1.00 86.31 90 GLU A O 1
ATOM 689 N N . ALA A 1 91 ? 17.341 -4.717 -16.228 1.00 88.38 91 ALA A N 1
ATOM 690 C CA . ALA A 1 91 ? 16.771 -5.690 -15.306 1.00 88.38 91 ALA A CA 1
ATOM 691 C C . ALA A 1 91 ? 16.822 -5.177 -13.855 1.00 88.38 91 ALA A C 1
ATOM 693 O O . ALA A 1 91 ? 15.803 -5.186 -13.173 1.00 88.38 91 ALA A O 1
ATOM 694 N N . ILE A 1 92 ? 17.964 -4.675 -13.382 1.00 89.25 92 ILE A N 1
ATOM 695 C CA . ILE A 1 92 ? 18.113 -4.172 -12.008 1.00 89.25 92 ILE A CA 1
ATOM 696 C C . ILE A 1 92 ? 17.142 -3.017 -11.714 1.00 89.25 92 ILE A C 1
ATOM 698 O O . ILE A 1 92 ? 16.522 -3.020 -10.651 1.00 89.25 92 ILE A O 1
ATOM 702 N N . GLU A 1 93 ? 16.960 -2.071 -12.639 1.00 87.38 93 GLU A N 1
ATOM 703 C CA . GLU A 1 93 ? 16.017 -0.952 -12.457 1.00 87.38 93 GLU A CA 1
ATOM 704 C C . GLU A 1 93 ? 14.551 -1.401 -12.375 1.00 87.38 93 GLU A C 1
ATOM 706 O O . GLU A 1 93 ? 13.727 -0.736 -11.749 1.00 87.38 93 GLU A O 1
ATOM 711 N N . ASN A 1 94 ? 14.209 -2.546 -12.968 1.00 86.00 94 ASN A N 1
ATOM 712 C CA . ASN A 1 94 ? 12.854 -3.098 -12.930 1.00 86.00 94 ASN A CA 1
ATOM 713 C C . ASN A 1 94 ? 12.569 -3.953 -11.679 1.00 86.00 94 ASN A C 1
ATOM 715 O O . ASN A 1 94 ? 11.476 -4.516 -11.561 1.00 86.00 94 ASN A O 1
ATOM 719 N N . ILE A 1 95 ? 13.517 -4.071 -10.742 1.00 89.19 95 ILE A N 1
ATOM 720 C CA . ILE A 1 95 ? 13.292 -4.752 -9.462 1.00 89.19 95 ILE A CA 1
ATOM 721 C C . ILE A 1 95 ? 12.492 -3.829 -8.539 1.00 89.19 95 ILE A C 1
ATOM 723 O O . ILE A 1 95 ? 13.020 -2.888 -7.946 1.00 89.19 95 ILE A O 1
ATOM 727 N N . ASP A 1 96 ? 11.205 -4.129 -8.382 1.00 89.94 96 ASP A N 1
ATOM 728 C CA . ASP A 1 96 ? 10.330 -3.382 -7.483 1.00 89.94 96 ASP A CA 1
ATOM 729 C C . ASP A 1 96 ? 10.598 -3.738 -6.011 1.00 89.94 96 ASP A C 1
ATOM 731 O O . ASP A 1 96 ? 10.615 -4.907 -5.620 1.00 89.94 96 ASP A O 1
ATOM 735 N N . ILE A 1 97 ? 10.773 -2.712 -5.178 1.00 92.44 97 ILE A N 1
ATOM 736 C CA . ILE A 1 97 ? 10.921 -2.832 -3.722 1.00 92.44 97 ILE A CA 1
ATOM 737 C C . ILE A 1 97 ? 9.653 -2.357 -3.009 1.00 92.44 97 ILE A C 1
ATOM 739 O O . ILE A 1 97 ? 9.158 -3.014 -2.087 1.00 92.44 97 ILE A O 1
ATOM 743 N N . GLY A 1 98 ? 9.111 -1.213 -3.428 1.00 92.81 98 GLY A N 1
ATOM 744 C CA . GLY A 1 98 ? 7.970 -0.572 -2.782 1.00 92.81 98 GLY A CA 1
ATOM 745 C C . GLY A 1 98 ? 6.689 -1.389 -2.927 1.00 92.81 98 GLY A C 1
ATOM 746 O O . GLY A 1 98 ? 6.003 -1.626 -1.929 1.00 92.81 98 GLY A O 1
ATOM 747 N N . GLY A 1 99 ? 6.398 -1.870 -4.140 1.00 93.31 99 GLY A N 1
ATOM 748 C CA . GLY A 1 99 ? 5.223 -2.687 -4.440 1.00 93.31 99 GLY A CA 1
ATOM 749 C C . GLY A 1 99 ? 5.157 -3.947 -3.576 1.00 93.31 99 GLY A C 1
ATOM 750 O O . GLY A 1 99 ? 4.217 -4.076 -2.783 1.00 93.31 99 GLY A O 1
ATOM 751 N N . PRO A 1 100 ? 6.165 -4.843 -3.622 1.00 95.00 100 PRO A N 1
ATOM 752 C CA . PRO A 1 100 ? 6.171 -6.052 -2.800 1.00 95.00 100 PRO A CA 1
ATOM 753 C C . PRO A 1 100 ? 6.109 -5.760 -1.297 1.00 95.00 100 PRO A C 1
ATOM 755 O O . PRO A 1 100 ? 5.450 -6.486 -0.550 1.00 95.00 100 PRO A O 1
ATOM 758 N N . THR A 1 101 ? 6.742 -4.679 -0.831 1.00 97.12 101 THR A N 1
ATOM 759 C CA . THR A 1 101 ? 6.688 -4.291 0.587 1.00 97.12 101 THR A CA 1
ATOM 760 C C . THR A 1 101 ? 5.272 -3.880 1.005 1.00 97.12 101 THR A C 1
ATOM 762 O O . THR A 1 101 ? 4.805 -4.306 2.066 1.00 97.12 101 THR A O 1
ATOM 765 N N . MET A 1 102 ? 4.551 -3.102 0.187 1.00 97.38 102 MET A N 1
ATOM 766 C CA . MET A 1 102 ? 3.151 -2.736 0.454 1.00 97.38 102 MET A CA 1
ATOM 767 C C . MET A 1 102 ? 2.223 -3.952 0.413 1.00 97.38 102 MET A C 1
ATOM 769 O O . MET A 1 102 ? 1.420 -4.122 1.331 1.00 97.38 102 MET A O 1
ATOM 773 N N . VAL A 1 103 ? 2.384 -4.831 -0.585 1.00 97.62 103 VAL A N 1
ATOM 774 C CA . VAL A 1 103 ? 1.618 -6.083 -0.712 1.00 97.62 103 VAL A CA 1
ATOM 775 C C . VAL A 1 103 ? 1.757 -6.925 0.553 1.00 97.62 103 VAL A C 1
ATOM 777 O O . VAL A 1 103 ? 0.762 -7.283 1.182 1.00 97.62 103 VAL A O 1
ATOM 780 N N . ARG A 1 104 ? 2.995 -7.177 0.992 1.00 98.12 104 ARG A N 1
ATOM 781 C CA . ARG A 1 104 ? 3.262 -7.971 2.199 1.00 98.12 104 ARG A CA 1
ATOM 782 C C . ARG A 1 104 ? 2.773 -7.287 3.472 1.00 98.12 104 ARG A C 1
ATOM 78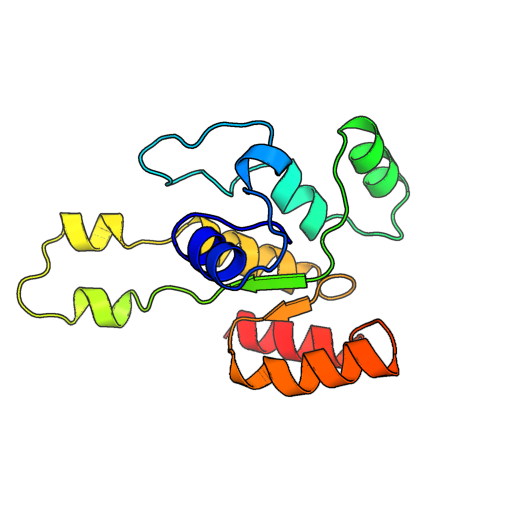4 O O . ARG A 1 104 ? 2.290 -7.969 4.372 1.00 98.12 104 ARG A O 1
ATOM 791 N N . SER A 1 105 ? 2.877 -5.960 3.553 1.00 98.50 105 SER A N 1
ATOM 792 C CA . SER A 1 105 ? 2.377 -5.194 4.701 1.00 98.50 105 SER A CA 1
ATOM 793 C C . SER A 1 105 ? 0.860 -5.328 4.842 1.00 98.50 105 SER A C 1
ATOM 795 O O . SER A 1 105 ? 0.369 -5.639 5.925 1.00 98.50 105 SER A O 1
ATOM 797 N N . ALA A 1 106 ? 0.125 -5.156 3.742 1.00 98.62 106 ALA A N 1
ATOM 798 C CA . ALA A 1 106 ? -1.330 -5.245 3.734 1.00 98.62 106 ALA A CA 1
ATOM 799 C C . ALA A 1 106 ? -1.813 -6.685 3.949 1.00 98.62 106 ALA A C 1
ATOM 801 O O . ALA A 1 106 ? -2.692 -6.916 4.775 1.00 98.62 106 ALA A O 1
ATOM 802 N N . ALA A 1 107 ? -1.173 -7.668 3.304 1.00 98.38 107 ALA A N 1
ATOM 803 C CA . ALA A 1 107 ? -1.476 -9.081 3.517 1.00 98.38 107 ALA A CA 1
ATOM 804 C C . ALA A 1 107 ? -1.243 -9.515 4.976 1.00 98.38 107 ALA A C 1
ATOM 806 O O . ALA A 1 107 ? -2.057 -10.244 5.538 1.00 98.38 107 ALA A O 1
ATOM 807 N N . LYS A 1 108 ? -0.172 -9.030 5.625 1.00 98.62 108 LYS A N 1
ATOM 808 C CA . LYS A 1 108 ? 0.079 -9.269 7.057 1.00 98.62 108 LYS A CA 1
ATOM 809 C C . LYS A 1 108 ? -1.047 -8.712 7.931 1.00 98.62 108 LYS A C 1
ATOM 811 O O . LYS A 1 108 ? -1.420 -9.360 8.904 1.00 98.62 108 LYS A O 1
ATOM 816 N N . ASN A 1 109 ? -1.577 -7.532 7.603 1.00 98.56 109 ASN A N 1
ATOM 817 C CA . ASN A 1 109 ? -2.604 -6.855 8.398 1.00 98.56 109 ASN A CA 1
ATOM 818 C C . ASN A 1 109 ? -4.033 -7.054 7.855 1.00 98.56 109 ASN A C 1
ATOM 820 O O . ASN A 1 109 ? -4.895 -6.190 8.022 1.00 98.56 109 ASN A O 1
ATOM 824 N N . HIS A 1 110 ? -4.309 -8.204 7.228 1.00 98.44 110 HIS A N 1
ATOM 825 C CA . HIS A 1 110 ? -5.596 -8.509 6.584 1.00 98.44 110 HIS A CA 1
ATOM 826 C C . HIS A 1 110 ? -6.814 -8.454 7.525 1.00 98.44 110 HIS A C 1
ATOM 828 O O . HIS A 1 110 ? -7.959 -8.380 7.076 1.00 98.44 110 HIS A O 1
ATOM 834 N N . ALA A 1 111 ? -6.589 -8.492 8.843 1.00 97.94 111 ALA A N 1
ATOM 835 C CA . ALA A 1 111 ? -7.634 -8.259 9.833 1.00 97.94 111 ALA A CA 1
ATOM 836 C C . ALA A 1 111 ? -8.329 -6.902 9.614 1.00 97.94 111 ALA A C 1
ATOM 838 O O . ALA A 1 111 ? -9.543 -6.808 9.806 1.00 97.94 111 ALA A O 1
ATOM 839 N N . PHE A 1 112 ? -7.587 -5.901 9.126 1.00 98.06 112 PHE A N 1
ATOM 840 C CA . PHE A 1 112 ? -8.055 -4.530 8.931 1.00 98.06 112 PHE A CA 1
ATOM 841 C C . PHE A 1 112 ? -7.908 -4.010 7.494 1.00 98.06 112 PHE A C 1
ATOM 843 O O . PHE A 1 112 ? -8.641 -3.104 7.117 1.00 98.06 112 PHE A O 1
ATOM 850 N N . VAL A 1 113 ? -6.987 -4.564 6.694 1.00 98.50 113 VAL A N 1
ATOM 851 C CA . VAL A 1 113 ? -6.635 -4.026 5.367 1.00 98.50 113 VAL A CA 1
ATOM 852 C C . VAL A 1 113 ? -6.947 -5.025 4.255 1.00 98.50 113 VAL A C 1
ATOM 854 O O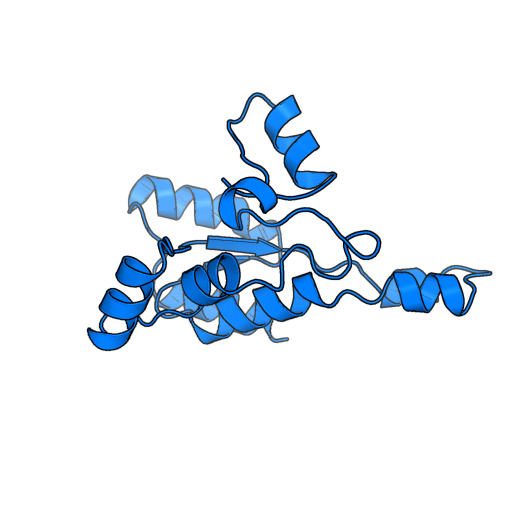 . VAL A 1 113 ? -6.532 -6.179 4.313 1.00 98.50 113 VAL A O 1
ATOM 857 N N . GLY A 1 114 ? -7.669 -4.599 3.219 1.00 98.44 114 GLY A N 1
ATOM 858 C CA . GLY A 1 114 ? -7.805 -5.362 1.977 1.00 98.44 114 GLY A CA 1
ATOM 859 C C . GLY A 1 114 ? -6.583 -5.167 1.077 1.00 98.44 114 GLY A C 1
ATOM 860 O O . GLY A 1 114 ? -6.167 -4.033 0.851 1.00 98.44 114 GLY A O 1
ATOM 861 N N . ILE A 1 115 ? -6.016 -6.248 0.539 1.00 98.44 115 ILE A N 1
ATOM 862 C CA . ILE A 1 115 ? -4.925 -6.200 -0.447 1.00 98.44 115 ILE A CA 1
ATOM 863 C C . ILE A 1 115 ? -5.409 -6.746 -1.786 1.00 98.44 115 ILE A C 1
ATOM 865 O O . ILE A 1 115 ? -5.833 -7.886 -1.860 1.00 98.44 115 ILE A O 1
ATOM 869 N N . VAL A 1 116 ? -5.343 -5.964 -2.858 1.00 98.06 116 VAL A N 1
ATOM 870 C CA . VAL A 1 116 ? -5.806 -6.385 -4.184 1.00 98.06 116 VAL A CA 1
ATOM 871 C C . VAL A 1 116 ? -4.636 -6.377 -5.151 1.00 98.06 116 VAL A C 1
ATOM 873 O O . VAL A 1 116 ? -4.095 -5.317 -5.463 1.00 98.06 116 VAL A O 1
ATOM 876 N N . VAL A 1 117 ? -4.257 -7.566 -5.618 1.00 96.62 117 VAL A N 1
ATOM 877 C CA . VAL A 1 117 ? -3.167 -7.764 -6.591 1.00 96.62 117 VAL A CA 1
ATOM 878 C C . VAL A 1 117 ? -3.658 -8.193 -7.972 1.00 96.62 117 VAL A C 1
ATOM 880 O O . VAL A 1 117 ? -2.874 -8.280 -8.917 1.00 96.62 117 VAL A O 1
ATOM 883 N N . ASN A 1 118 ? -4.961 -8.444 -8.097 1.00 95.19 118 ASN A N 1
ATOM 884 C CA . ASN A 1 118 ? -5.598 -8.982 -9.287 1.00 95.19 118 ASN A CA 1
ATOM 885 C C . ASN A 1 118 ? -6.890 -8.196 -9.592 1.00 95.19 118 ASN A C 1
ATOM 887 O O . ASN A 1 118 ? -7.803 -8.188 -8.760 1.00 95.19 118 ASN A O 1
ATOM 891 N N . PRO A 1 119 ? -6.993 -7.535 -10.764 1.00 95.69 119 PRO A N 1
ATOM 892 C CA . PRO A 1 119 ? -8.143 -6.700 -11.113 1.00 95.69 119 PRO A CA 1
ATOM 893 C C . PRO A 1 119 ? -9.470 -7.460 -11.194 1.00 95.69 119 PRO A C 1
ATOM 895 O O . PRO A 1 119 ? -10.526 -6.845 -11.079 1.00 95.69 119 PRO A O 1
ATOM 898 N N . ASN A 1 120 ? -9.439 -8.790 -11.336 1.00 97.00 120 ASN A N 1
ATOM 899 C CA . ASN A 1 120 ? -10.647 -9.617 -11.390 1.00 97.00 120 ASN A CA 1
ATOM 900 C C . ASN A 1 120 ? -11.493 -9.539 -10.105 1.00 97.00 120 ASN A C 1
ATOM 902 O O . ASN A 1 120 ? -12.665 -9.897 -10.129 1.00 97.00 120 ASN A O 1
ATOM 906 N N . HIS A 1 121 ? -10.928 -9.047 -8.997 1.00 97.62 121 HIS A N 1
ATOM 907 C CA . HIS A 1 121 ? -11.655 -8.834 -7.745 1.00 97.62 121 HIS A CA 1
ATOM 908 C C . HIS A 1 121 ? -12.398 -7.494 -7.665 1.00 97.62 121 HIS A C 1
ATOM 910 O O . HIS A 1 121 ? -13.141 -7.283 -6.706 1.00 97.62 121 HIS A O 1
ATOM 916 N N . TYR A 1 122 ? -12.209 -6.572 -8.617 1.00 98.00 122 TYR A N 1
ATOM 917 C CA . TYR A 1 122 ? -12.763 -5.219 -8.508 1.00 98.00 122 TYR A CA 1
ATOM 918 C C . TYR A 1 122 ? -14.293 -5.202 -8.456 1.00 98.00 122 TYR A C 1
ATOM 920 O O . TYR A 1 122 ? -14.844 -4.527 -7.591 1.00 98.00 122 TYR A O 1
ATOM 928 N N . ASP A 1 123 ? -14.980 -5.971 -9.303 1.00 98.25 123 ASP A N 1
ATOM 929 C CA . ASP A 1 123 ? -16.451 -5.981 -9.341 1.00 98.25 123 ASP A CA 1
ATOM 930 C C . ASP A 1 123 ? -17.068 -6.492 -8.029 1.00 98.25 123 ASP A C 1
ATOM 932 O O . ASP A 1 123 ? -18.029 -5.913 -7.509 1.00 98.25 123 ASP A O 1
ATOM 936 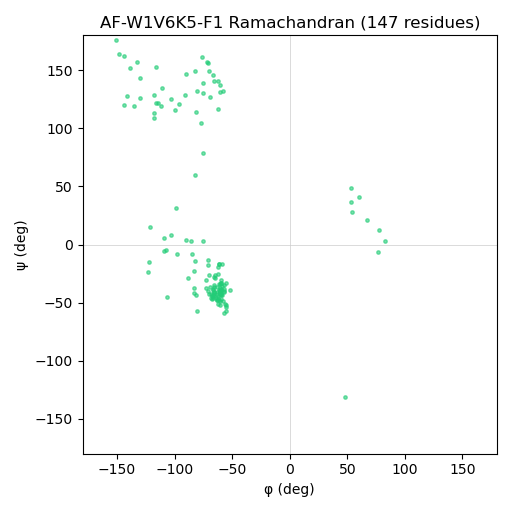N N . GLU A 1 124 ? -16.481 -7.538 -7.446 1.00 97.69 124 GLU A N 1
ATOM 937 C CA . GLU A 1 124 ? -16.926 -8.097 -6.167 1.00 97.69 124 GLU A CA 1
ATOM 938 C C . GLU A 1 124 ? -16.649 -7.130 -5.007 1.00 97.69 124 GLU A C 1
ATOM 940 O O . GLU A 1 124 ? -17.529 -6.880 -4.184 1.00 97.69 124 GLU A O 1
ATOM 945 N N . ILE A 1 125 ? -15.467 -6.503 -4.985 1.00 98.00 125 ILE A N 1
ATOM 946 C CA . ILE A 1 125 ? -15.106 -5.476 -3.995 1.00 98.00 125 ILE A CA 1
ATOM 947 C C . ILE A 1 125 ? -16.065 -4.291 -4.064 1.00 98.00 125 ILE A C 1
ATOM 949 O O . ILE A 1 125 ? -16.560 -3.840 -3.035 1.00 98.00 125 ILE A O 1
ATOM 953 N N . ILE A 1 126 ? -16.347 -3.786 -5.267 1.00 98.00 126 ILE A N 1
ATOM 954 C CA . ILE A 1 126 ? -17.266 -2.662 -5.466 1.00 98.00 126 ILE A CA 1
ATOM 955 C C . ILE A 1 126 ? -18.662 -3.025 -4.958 1.00 98.00 126 ILE A C 1
ATOM 957 O O . ILE A 1 126 ? -19.300 -2.198 -4.308 1.00 98.00 126 ILE A O 1
ATOM 961 N N . THR A 1 127 ? -19.126 -4.246 -5.230 1.00 98.25 127 THR A N 1
ATOM 962 C CA . 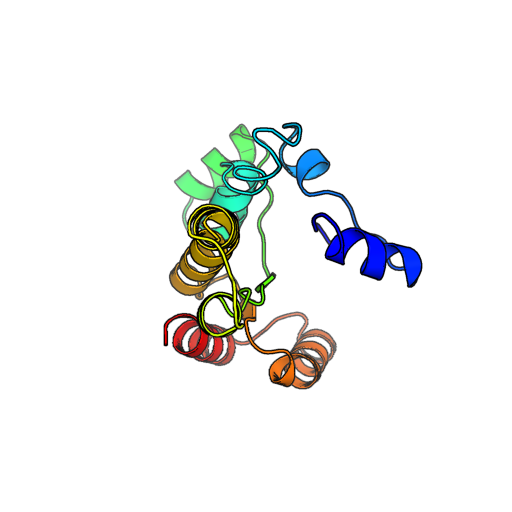THR A 1 127 ? -20.411 -4.750 -4.725 1.00 98.25 127 THR A CA 1
ATOM 963 C C . THR A 1 127 ? -20.434 -4.774 -3.196 1.00 98.25 127 THR A C 1
ATOM 965 O O . THR A 1 127 ? -21.299 -4.144 -2.594 1.00 98.25 127 THR A O 1
ATOM 968 N N . MET A 1 128 ? -19.436 -5.389 -2.552 1.00 97.56 128 MET A N 1
ATOM 969 C CA . MET A 1 128 ? -19.347 -5.443 -1.084 1.00 97.56 128 MET A CA 1
ATOM 970 C C . MET A 1 128 ? -19.299 -4.050 -0.444 1.00 97.56 128 MET A C 1
ATOM 972 O O . MET A 1 128 ? -20.013 -3.786 0.521 1.00 97.56 128 MET A O 1
ATOM 976 N N . LEU A 1 129 ? -18.507 -3.132 -1.006 1.00 96.88 129 LEU A N 1
ATOM 977 C CA . LEU A 1 129 ? -18.409 -1.763 -0.501 1.00 96.88 129 LEU A CA 1
ATOM 978 C C . LEU A 1 129 ? -19.725 -0.988 -0.655 1.00 96.88 129 LEU A C 1
ATOM 980 O O . LEU A 1 129 ? -20.045 -0.178 0.210 1.00 96.88 129 LEU A O 1
ATOM 984 N N . LYS A 1 130 ? -20.498 -1.224 -1.721 1.00 97.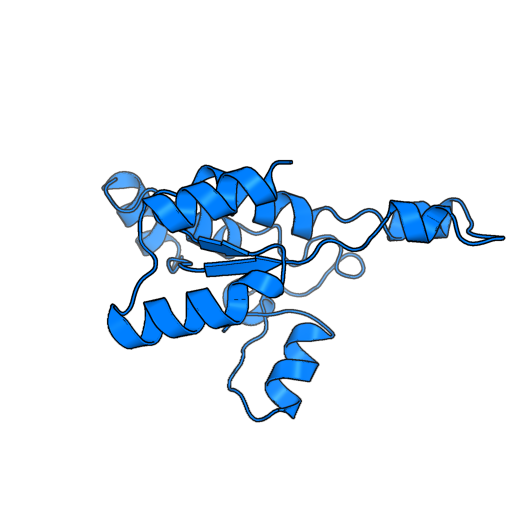56 130 LYS A N 1
ATOM 985 C CA . LYS A 1 130 ? -21.820 -0.601 -1.900 1.00 97.56 130 LYS A CA 1
ATOM 986 C C . LYS A 1 130 ? -22.860 -1.149 -0.928 1.00 97.56 130 LYS A C 1
ATOM 988 O O . LYS A 1 130 ? -23.656 -0.370 -0.412 1.00 97.56 130 LYS A O 1
ATOM 993 N N . ASP A 1 131 ? -22.844 -2.456 -0.687 1.00 97.12 131 ASP A N 1
ATOM 994 C CA . ASP A 1 131 ? -23.872 -3.130 0.108 1.00 97.12 131 ASP A CA 1
ATOM 995 C C . ASP A 1 131 ? -23.614 -3.026 1.618 1.00 97.12 131 ASP A C 1
ATOM 997 O O . ASP A 1 131 ? -24.553 -2.899 2.401 1.00 97.12 131 ASP A O 1
ATOM 1001 N N . GLN A 1 132 ? -22.346 -3.095 2.035 1.00 94.44 132 GLN A N 1
ATOM 1002 C CA . GLN A 1 132 ? -21.949 -3.236 3.443 1.00 94.44 132 GLN A CA 1
ATOM 1003 C C . GLN A 1 132 ? -21.028 -2.110 3.927 1.00 94.44 132 GLN A C 1
ATOM 1005 O O . GLN A 1 132 ? -20.831 -1.956 5.129 1.00 94.44 132 GLN A O 1
ATOM 1010 N N . GLY A 1 133 ? -20.444 -1.323 3.018 1.00 95.38 133 GLY A N 1
ATOM 1011 C CA . GLY A 1 133 ? -19.455 -0.293 3.356 1.00 95.38 133 GLY A CA 1
ATOM 1012 C C . GLY A 1 133 ? -18.059 -0.836 3.676 1.00 95.38 133 GLY A C 1
ATOM 1013 O O . GLY A 1 133 ? -17.123 -0.052 3.819 1.00 95.38 133 GLY A O 1
ATOM 1014 N N . GLU A 1 134 ? -17.886 -2.157 3.750 1.00 95.75 134 GLU A N 1
ATOM 1015 C CA . GLU A 1 134 ? -16.615 -2.809 4.055 1.00 95.75 134 GLU A CA 1
ATOM 1016 C C . GLU A 1 134 ? -16.476 -4.170 3.358 1.00 95.75 134 GLU A C 1
ATOM 1018 O O . GLU A 1 134 ? -17.441 -4.760 2.878 1.00 95.75 134 GLU A O 1
ATOM 1023 N N . LEU A 1 135 ? -15.244 -4.679 3.307 1.00 97.62 135 LEU A N 1
ATOM 1024 C CA . LEU A 1 135 ? -14.979 -6.072 2.940 1.00 97.62 135 LEU A CA 1
ATOM 1025 C C . LEU A 1 135 ? -15.181 -6.973 4.161 1.00 97.62 135 LEU A C 1
ATOM 1027 O O . LEU A 1 135 ? -14.862 -6.573 5.279 1.00 97.62 135 LEU A O 1
ATOM 1031 N N . THR A 1 136 ? -15.606 -8.220 3.971 1.00 97.44 136 THR A N 1
ATOM 1032 C CA . THR A 1 136 ? -15.654 -9.176 5.088 1.00 97.44 136 THR A CA 1
ATOM 1033 C C . THR A 1 136 ? -14.247 -9.616 5.506 1.00 97.44 136 THR A C 1
ATOM 1035 O O . THR A 1 136 ? -13.288 -9.557 4.724 1.00 97.44 136 THR A O 1
ATOM 1038 N N . LYS A 1 137 ? -14.097 -10.090 6.750 1.00 97.31 137 LYS A N 1
ATOM 1039 C CA . LYS A 1 137 ? -12.817 -10.619 7.257 1.00 97.31 137 LYS A CA 1
ATOM 1040 C C . LYS A 1 137 ? -12.351 -11.821 6.436 1.00 97.31 137 LYS A C 1
ATOM 1042 O O . LYS A 1 137 ? -11.167 -11.935 6.118 1.00 97.31 137 LYS A O 1
ATOM 1047 N N . GLU A 1 138 ? -13.287 -12.688 6.066 1.00 98.25 138 GLU A N 1
ATOM 1048 C CA . GLU A 1 138 ? -13.060 -13.883 5.258 1.00 98.25 138 GLU A CA 1
ATOM 1049 C C . GLU A 1 138 ? -12.559 -13.507 3.861 1.00 98.25 138 GLU A C 1
ATOM 1051 O O . GLU A 1 138 ? -11.599 -14.106 3.371 1.00 98.25 138 GLU A O 1
ATOM 1056 N N . TYR A 1 139 ? -13.155 -12.478 3.249 1.00 98.31 139 TYR A N 1
ATOM 1057 C CA . TYR A 1 139 ? -12.755 -12.007 1.927 1.00 98.31 139 TYR A CA 1
ATOM 1058 C C . TYR A 1 139 ? -11.367 -11.357 1.953 1.00 98.31 139 TYR A C 1
ATOM 1060 O O . TYR A 1 139 ? -10.500 -11.731 1.161 1.00 98.31 139 TYR A O 1
ATOM 1068 N N . ARG A 1 140 ? -11.090 -10.476 2.930 1.00 98.50 140 ARG A N 1
ATOM 1069 C CA . ARG A 1 140 ? -9.740 -9.909 3.123 1.00 98.50 140 ARG A CA 1
ATOM 1070 C C . ARG A 1 140 ? -8.681 -10.992 3.328 1.00 98.50 140 ARG A C 1
ATOM 1072 O O . ARG A 1 140 ? -7.587 -10.890 2.779 1.00 98.50 140 ARG A O 1
ATOM 1079 N N . PHE A 1 141 ? -8.995 -12.047 4.079 1.00 98.62 141 PHE A N 1
ATOM 1080 C CA . PHE A 1 141 ? -8.083 -13.177 4.254 1.00 98.62 141 PHE A CA 1
ATOM 1081 C C . PHE A 1 141 ? -7.868 -13.968 2.953 1.00 98.62 141 PHE A C 1
ATOM 1083 O O . PHE A 1 141 ? -6.749 -14.396 2.668 1.00 98.62 141 PHE A O 1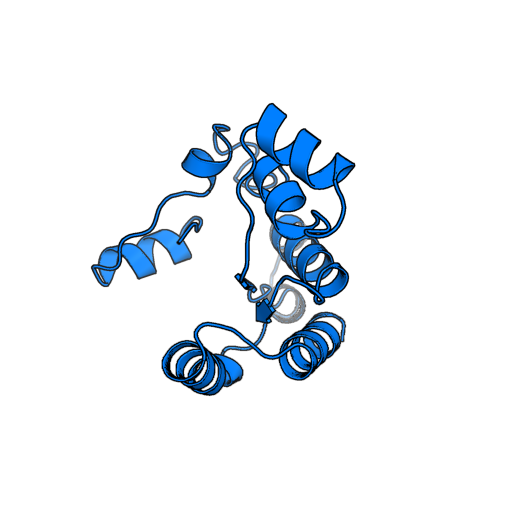
ATOM 1090 N N . GLY A 1 142 ? -8.914 -14.154 2.142 1.00 98.50 142 GLY A N 1
ATOM 1091 C CA . GLY A 1 142 ? -8.816 -14.745 0.805 1.00 98.50 142 GLY A CA 1
ATOM 1092 C C . GLY A 1 142 ? -7.837 -13.989 -0.092 1.00 98.50 142 GLY A C 1
ATOM 1093 O O . GLY A 1 142 ? -6.891 -14.586 -0.609 1.00 98.50 142 GLY A O 1
ATOM 1094 N N . LEU A 1 143 ? -8.018 -12.673 -0.172 1.00 98.31 143 LEU A N 1
ATOM 1095 C CA . LEU A 1 143 ? -7.146 -11.760 -0.902 1.00 98.31 143 LEU A CA 1
ATOM 1096 C C . LEU A 1 143 ? -5.694 -11.783 -0.389 1.00 98.31 143 LEU A C 1
ATOM 1098 O O . LEU A 1 143 ? -4.750 -11.855 -1.172 1.00 98.31 143 LEU A O 1
ATOM 1102 N N . ALA A 1 144 ? -5.492 -11.794 0.931 1.00 98.44 144 ALA A N 1
ATOM 1103 C CA . ALA A 1 144 ? -4.157 -11.867 1.525 1.00 98.44 144 ALA A CA 1
ATOM 1104 C C . ALA A 1 144 ? -3.421 -13.171 1.184 1.00 98.44 144 ALA A C 1
ATOM 1106 O O . ALA A 1 144 ? -2.213 -13.154 0.953 1.00 98.44 144 ALA A O 1
ATOM 1107 N N . LYS A 1 145 ? -4.140 -14.301 1.114 1.00 98.19 145 LYS A N 1
ATOM 1108 C CA . LYS A 1 145 ? -3.564 -15.571 0.653 1.00 98.19 145 LYS A CA 1
ATOM 1109 C C . LYS A 1 145 ? -3.156 -15.509 -0.812 1.00 98.19 145 LYS A C 1
ATOM 1111 O O . LYS A 1 145 ? -2.118 -16.060 -1.148 1.00 98.19 145 LYS A O 1
ATOM 1116 N N . GLU A 1 146 ? -3.963 -14.894 -1.676 1.00 96.88 146 GLU A N 1
ATOM 1117 C CA . GLU A 1 146 ? -3.608 -14.711 -3.088 1.00 96.88 146 GLU A CA 1
ATOM 1118 C C . GLU A 1 146 ? -2.359 -13.840 -3.234 1.00 96.88 146 GLU A C 1
ATOM 1120 O O . GLU A 1 146 ? -1.426 -14.226 -3.925 1.00 96.88 146 GLU A O 1
ATOM 1125 N N . ALA A 1 147 ? -2.305 -12.724 -2.509 1.00 96.06 147 ALA A N 1
ATOM 1126 C CA . ALA A 1 147 ? -1.207 -11.765 -2.539 1.00 96.06 147 ALA A CA 1
ATOM 1127 C C . ALA A 1 147 ? 0.162 -12.322 -2.093 1.00 96.06 147 ALA A C 1
ATOM 1129 O O . ALA A 1 147 ? 1.187 -11.685 -2.334 1.00 96.06 147 ALA A O 1
ATOM 1130 N N . LEU A 1 148 ? 0.188 -13.471 -1.412 1.00 93.88 148 LEU A N 1
ATOM 1131 C CA . LEU A 1 148 ? 1.401 -14.127 -0.908 1.00 93.88 148 LEU A CA 1
ATOM 1132 C C . LEU A 1 148 ? 1.758 -15.422 -1.659 1.00 93.88 148 LEU A C 1
ATOM 1134 O O . LEU A 1 148 ? 2.675 -16.124 -1.225 1.00 93.88 148 LEU A O 1
ATOM 1138 N N . ARG A 1 149 ? 1.028 -15.760 -2.728 1.00 87.62 149 ARG A N 1
ATOM 1139 C CA . ARG A 1 149 ? 1.360 -16.873 -3.631 1.00 87.62 149 ARG A CA 1
ATOM 1140 C C . ARG A 1 149 ? 2.401 -16.452 -4.657 1.00 87.62 149 ARG A C 1
ATOM 1142 O O . ARG A 1 149 ? 3.250 -17.315 -4.964 1.00 87.62 149 ARG A O 1
#

InterPro domains:
  IPR002695 Bifunctional purine biosynthesis protein PurH-like [PF01808] (106-148)
  IPR002695 Bifunctional purine biosynthesis protein PurH-like [PTHR11692] (1-148)
  IPR011607 Methylglyoxal synthase-like domain [PF02142] (1-101)
  IPR011607 Methylglyoxal synthase-like domain [PS51855] (1-117)
  IPR011607 Methylglyoxal synthase-like domain [SM00851] (1-101)
  IPR036914 Methylglyoxal synthase-like domain superfamily [G3DSA:3.40.50.1380] (1-149)
  IPR036914 Methylglyoxal synthase-like domain superfamily [SSF52335] (1-147)

pLDDT: mean 94.18, std 5.48, range [69.56, 98.69]

Mean predicted aligned error: 3.46 Å